Protein AF-A0A139X4J9-F1 (afdb_monomer)

Solvent-accessible surface area (backbone atoms only — not comparable to full-atom values): 7181 Å² total; per-residue (Å²): 134,87,80,80,81,75,85,84,56,58,70,66,58,45,60,77,66,59,72,78,91,77,79,82,84,78,89,85,79,81,84,83,79,87,80,86,81,87,82,88,78,92,71,95,49,81,68,64,82,67,61,68,74,83,74,73,82,82,82,84,84,88,78,92,67,58,71,69,55,48,50,52,48,51,51,50,21,64,75,69,76,46,56,60,69,59,55,52,47,55,53,48,54,55,59,49,63,74,65,81,117

Radius of gyration: 25.33 Å; Cα contacts (8 Å, |Δi|>4): 8; chains: 1; bounding box: 55×42×66 Å

Secondary structure (DSSP, 8-state):
-PPPPPTT-HHHHHHHH----------------------------GGGGG----PPP---------HHHHHHHHHHHHHHT--HHHHHHHHHHHHHHTT--

Structure (mmCIF, N/CA/C/O backbone):
data_AF-A0A139X4J9-F1
#
_entry.id   AF-A0A139X4J9-F1
#
loop_
_atom_site.group_PDB
_atom_site.id
_atom_site.type_symbol
_atom_site.label_atom_id
_atom_site.label_alt_id
_atom_site.label_comp_id
_atom_site.label_asym_id
_atom_site.label_entity_id
_atom_site.label_seq_id
_atom_site.pdbx_PDB_ins_code
_atom_site.Cartn_x
_atom_site.Cartn_y
_atom_site.Cartn_z
_atom_site.occupancy
_atom_site.B_iso_or_equiv
_atom_site.auth_seq_id
_atom_site.auth_comp_id
_atom_site.auth_asym_id
_atom_site.auth_atom_id
_atom_site.pdbx_PDB_model_num
ATOM 1 N N . MET A 1 1 ? -41.754 4.009 37.958 1.00 41.56 1 MET A N 1
ATOM 2 C CA . MET A 1 1 ? -40.745 4.884 37.321 1.00 41.56 1 MET A CA 1
ATOM 3 C C . MET A 1 1 ? -39.428 4.711 38.069 1.00 41.56 1 MET A C 1
ATOM 5 O O . MET A 1 1 ? -39.358 5.081 39.234 1.00 41.56 1 MET A O 1
ATOM 9 N N . SER A 1 2 ? -38.434 4.057 37.462 1.00 49.66 2 SER A N 1
ATOM 10 C CA . SER A 1 2 ? -37.147 3.755 38.110 1.00 49.66 2 SER A CA 1
ATOM 11 C C . SER A 1 2 ? -36.320 5.027 38.288 1.00 49.66 2 SER A C 1
ATOM 13 O O . SER A 1 2 ? -36.034 5.726 37.317 1.00 49.66 2 SER A O 1
ATOM 15 N N . LYS A 1 3 ? -35.956 5.341 39.533 1.00 65.19 3 LYS A N 1
ATOM 16 C CA . LYS A 1 3 ? -35.119 6.498 39.867 1.00 65.19 3 LYS A CA 1
ATOM 17 C C . LYS A 1 3 ? -33.692 6.245 39.365 1.00 65.19 3 LYS A C 1
ATOM 19 O O . LYS A 1 3 ? -33.127 5.183 39.621 1.00 65.19 3 LYS A O 1
ATOM 24 N N . ARG A 1 4 ? -33.127 7.202 38.623 1.00 70.44 4 ARG A N 1
ATOM 25 C CA . ARG A 1 4 ? -31.724 7.173 38.179 1.00 70.44 4 ARG A CA 1
ATOM 26 C C . ARG A 1 4 ? -30.809 7.289 39.401 1.00 70.44 4 ARG A C 1
ATOM 28 O O . ARG A 1 4 ? -31.089 8.087 40.291 1.00 70.44 4 ARG A O 1
ATOM 35 N N . LYS A 1 5 ? -29.746 6.483 39.447 1.00 67.88 5 LYS A N 1
ATOM 36 C CA . LYS A 1 5 ? -28.743 6.534 40.520 1.00 67.88 5 LYS A CA 1
ATOM 37 C C . LYS A 1 5 ? -27.940 7.849 40.416 1.00 67.88 5 LYS A C 1
ATOM 39 O O . LYS A 1 5 ? -27.607 8.228 39.292 1.00 67.88 5 LYS A O 1
ATOM 44 N N . PRO A 1 6 ? -27.659 8.545 41.534 1.00 67.06 6 PRO A N 1
ATOM 45 C CA . PRO A 1 6 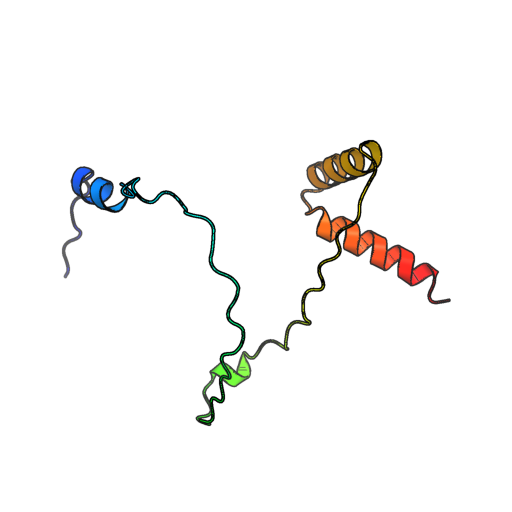? -26.854 9.767 41.541 1.00 67.06 6 PRO A CA 1
ATOM 46 C C . PRO A 1 6 ? -25.379 9.473 41.221 1.00 67.06 6 PRO A C 1
ATOM 48 O O . PRO A 1 6 ? -24.871 8.396 41.536 1.00 67.06 6 PRO A O 1
ATOM 51 N N . LEU A 1 7 ? -24.720 10.439 40.572 1.00 61.44 7 LEU A N 1
ATOM 52 C CA . LEU A 1 7 ? -23.382 10.326 39.972 1.00 61.44 7 LEU A CA 1
ATOM 53 C C . LEU A 1 7 ? -22.211 10.357 40.981 1.00 61.44 7 LEU A C 1
ATOM 55 O O . LEU A 1 7 ? -21.066 10.237 40.562 1.00 61.44 7 LEU A O 1
ATOM 59 N N . ASP A 1 8 ? -22.470 10.500 42.283 1.00 59.94 8 ASP A N 1
ATOM 60 C CA . ASP A 1 8 ? -21.423 10.745 43.293 1.00 59.94 8 ASP A CA 1
ATOM 61 C C . ASP A 1 8 ? -20.657 9.491 43.756 1.00 59.94 8 ASP A C 1
ATOM 63 O O . ASP A 1 8 ? -19.718 9.586 44.540 1.00 59.94 8 ASP A O 1
ATOM 67 N N . ASN A 1 9 ? -20.986 8.305 43.238 1.00 60.53 9 ASN A N 1
ATOM 68 C CA . ASN A 1 9 ? -20.306 7.054 43.594 1.00 60.53 9 ASN A CA 1
ATOM 69 C C . ASN A 1 9 ? -19.170 6.734 42.605 1.00 60.53 9 ASN A C 1
ATOM 71 O O . ASN A 1 9 ? -19.189 5.704 41.931 1.00 60.53 9 ASN A O 1
ATOM 75 N N . ASN A 1 10 ? -18.176 7.622 42.496 1.00 60.47 10 ASN A N 1
ATOM 76 C CA . ASN A 1 10 ? -16.962 7.344 41.710 1.00 60.47 10 ASN A CA 1
ATOM 77 C C . ASN A 1 10 ? -16.131 6.195 42.309 1.00 60.47 10 ASN A C 1
ATOM 79 O O . ASN A 1 10 ? -15.385 5.537 41.593 1.00 60.47 10 ASN A O 1
ATOM 83 N N . GLU A 1 11 ? -16.283 5.920 43.606 1.00 63.09 11 GLU A N 1
ATOM 84 C CA . GLU A 1 11 ? -15.525 4.885 44.311 1.00 63.09 11 GLU A CA 1
ATOM 85 C C . GLU A 1 11 ? -16.019 3.461 43.999 1.00 63.09 11 GLU A C 1
ATOM 87 O O . GLU A 1 11 ? -15.215 2.536 43.921 1.00 63.09 11 GLU A O 1
ATOM 92 N N . ASP A 1 12 ? -17.319 3.275 43.741 1.00 64.25 12 ASP A N 1
ATOM 93 C CA . ASP A 1 12 ? -17.867 1.974 43.324 1.00 64.25 12 ASP A CA 1
ATOM 94 C C . ASP A 1 12 ? -17.622 1.692 41.835 1.00 64.25 12 ASP A C 1
ATOM 96 O O . ASP A 1 12 ? -17.338 0.555 41.473 1.00 64.25 12 ASP A O 1
ATOM 100 N N . LEU A 1 13 ? -17.627 2.724 40.979 1.00 61.75 13 LEU A N 1
ATOM 101 C CA . LEU A 1 13 ? -17.197 2.600 39.576 1.00 61.75 13 LEU A CA 1
ATOM 102 C C . LEU A 1 13 ? -15.696 2.302 39.454 1.00 61.75 13 LEU A C 1
ATOM 104 O O . LEU A 1 13 ? -15.284 1.575 38.551 1.00 61.75 13 LEU A O 1
ATOM 108 N N . ALA A 1 14 ? -14.875 2.84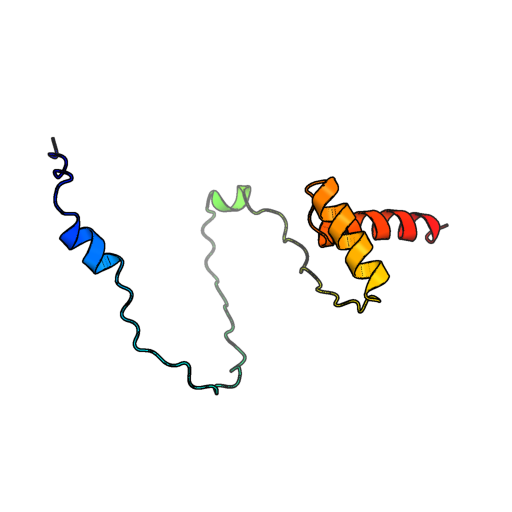8 40.356 1.00 65.94 14 ALA A N 1
ATOM 109 C CA . ALA A 1 14 ? -13.437 2.602 40.358 1.00 65.94 14 ALA A CA 1
ATOM 110 C C . ALA A 1 14 ? -13.102 1.142 40.700 1.00 65.94 14 ALA A C 1
ATOM 112 O O . ALA A 1 14 ? -12.181 0.585 40.109 1.00 65.94 14 ALA A O 1
ATOM 113 N N . LYS A 1 15 ? -13.869 0.491 41.585 1.00 64.44 15 LYS A N 1
ATOM 114 C CA . LYS A 1 15 ? -13.657 -0.924 41.947 1.00 64.44 15 LYS A CA 1
ATOM 115 C C . LYS A 1 15 ? -13.882 -1.880 40.772 1.00 64.44 15 LYS A C 1
ATOM 117 O O . LYS A 1 15 ? -13.170 -2.871 40.676 1.00 64.44 15 LYS A O 1
ATOM 122 N N . ASP A 1 16 ? -14.787 -1.547 39.849 1.00 62.31 16 ASP A N 1
ATOM 123 C CA . ASP A 1 16 ? -15.005 -2.325 38.619 1.00 62.31 16 ASP A CA 1
ATOM 124 C C . ASP A 1 16 ? -13.906 -2.095 37.557 1.00 62.31 16 ASP A C 1
ATOM 126 O O . ASP A 1 16 ? -13.725 -2.921 36.662 1.00 62.31 16 ASP A O 1
ATOM 130 N N . PHE A 1 17 ? -13.164 -0.981 37.637 1.00 62.03 17 PHE A N 1
ATOM 131 C CA . PHE A 1 17 ? -12.092 -0.624 36.693 1.00 62.03 17 PHE A CA 1
ATOM 132 C C . PHE A 1 17 ? -10.680 -0.981 37.177 1.00 62.03 17 PHE A C 1
ATOM 134 O O . PHE A 1 17 ? -9.751 -1.026 36.364 1.00 62.03 17 PHE A O 1
ATOM 141 N N . VAL A 1 18 ? -10.495 -1.251 38.472 1.00 59.31 18 VAL A N 1
ATOM 142 C CA . VAL A 1 18 ? -9.236 -1.780 39.009 1.00 59.31 18 VAL A CA 1
ATOM 143 C C . VAL A 1 18 ? -9.157 -3.260 38.641 1.00 59.31 18 VAL A C 1
ATOM 145 O O . VAL A 1 18 ? -9.536 -4.152 39.392 1.00 59.31 18 VAL A O 1
ATOM 148 N N . PHE A 1 19 ? -8.666 -3.509 37.430 1.00 53.66 19 PHE A N 1
ATOM 149 C CA . PHE A 1 19 ? -8.213 -4.819 36.994 1.00 53.66 19 PHE A CA 1
ATOM 150 C C . PHE A 1 19 ? -7.055 -5.236 37.906 1.00 53.66 19 PHE A C 1
ATOM 152 O O . PHE A 1 19 ? -5.950 -4.699 37.807 1.00 53.66 19 PHE A O 1
ATOM 159 N N . GLU A 1 20 ? -7.340 -6.140 38.839 1.00 45.81 20 GLU A N 1
ATOM 160 C CA . GLU A 1 20 ? -6.368 -6.720 39.755 1.00 45.81 20 GLU A CA 1
ATOM 161 C C . GLU A 1 20 ? -5.154 -7.229 38.960 1.00 45.81 20 GLU A C 1
ATOM 163 O O . GLU A 1 20 ? -5.228 -8.154 38.149 1.00 45.81 20 GLU A O 1
ATOM 168 N N . SER A 1 21 ? -4.022 -6.551 39.141 1.00 55.28 21 SER A N 1
ATOM 169 C CA . SER A 1 21 ? -2.762 -6.801 38.452 1.00 55.28 21 SER A CA 1
ATOM 170 C C . SER A 1 21 ? -2.036 -8.004 39.060 1.00 55.28 21 SER A C 1
ATOM 172 O O . SER A 1 21 ? -0.951 -7.863 39.628 1.00 55.28 21 SER A O 1
ATOM 174 N N . SER A 1 22 ? -2.627 -9.195 38.975 1.00 55.12 22 SER A N 1
ATOM 175 C CA . SER A 1 22 ? -2.020 -10.418 39.511 1.00 55.12 22 SER A CA 1
ATOM 176 C C . SER A 1 22 ? -2.275 -11.642 38.634 1.00 55.12 22 SER A C 1
ATOM 178 O O . SER A 1 22 ? -2.754 -12.672 39.090 1.00 55.12 22 SER A O 1
ATOM 180 N N . GLN A 1 23 ? -1.865 -11.584 37.365 1.00 47.19 23 GLN A N 1
ATOM 181 C CA . GLN A 1 23 ? -1.547 -12.807 36.623 1.00 47.19 23 GLN A CA 1
ATOM 182 C C . GLN A 1 23 ? -0.383 -12.567 35.662 1.00 47.19 23 GLN A C 1
ATOM 184 O O . GLN A 1 23 ? -0.518 -11.997 34.581 1.00 47.19 23 GLN A O 1
ATOM 189 N N . SER A 1 24 ? 0.794 -13.010 36.095 1.00 48.09 24 SER A N 1
ATOM 190 C CA . SER A 1 24 ? 1.954 -13.235 35.243 1.00 48.09 24 SER A CA 1
ATOM 191 C C . SER A 1 24 ? 1.616 -14.295 34.181 1.00 48.09 24 SER A C 1
ATOM 193 O O . SER A 1 24 ? 1.117 -15.369 34.528 1.00 48.09 24 SER A O 1
ATOM 195 N N . PRO A 1 25 ? 1.881 -14.060 32.883 1.00 46.97 25 PRO A N 1
ATOM 196 C CA . PRO A 1 25 ? 1.731 -15.110 31.889 1.00 46.97 25 PRO A CA 1
ATOM 197 C C . PRO A 1 25 ? 2.923 -16.068 31.994 1.00 46.97 25 PRO A C 1
ATOM 199 O O . PRO A 1 25 ? 4.053 -15.730 31.647 1.00 46.97 25 PRO A O 1
ATOM 202 N N . THR A 1 26 ? 2.666 -17.283 32.474 1.00 49.25 26 THR A N 1
ATOM 203 C CA . THR A 1 26 ? 3.558 -18.429 32.260 1.00 49.25 26 THR A CA 1
ATOM 204 C C . THR A 1 26 ? 3.426 -18.884 30.800 1.00 49.25 26 THR A C 1
ATOM 206 O O . THR A 1 26 ? 2.302 -19.081 30.327 1.00 49.25 26 THR A O 1
ATOM 209 N N . PRO A 1 27 ? 4.532 -19.040 30.049 1.00 53.22 27 PRO A N 1
ATOM 210 C CA . PRO A 1 27 ? 4.488 -19.606 28.714 1.00 53.22 27 PRO A CA 1
ATOM 211 C C . PRO A 1 27 ? 4.495 -21.128 28.853 1.00 53.22 27 PRO A C 1
ATOM 213 O O . PRO A 1 27 ? 5.405 -21.677 29.452 1.00 53.22 27 PRO A O 1
ATOM 216 N N . ASP A 1 28 ? 3.445 -21.786 28.369 1.00 50.28 28 ASP A N 1
ATOM 217 C CA . ASP A 1 28 ? 3.487 -23.099 27.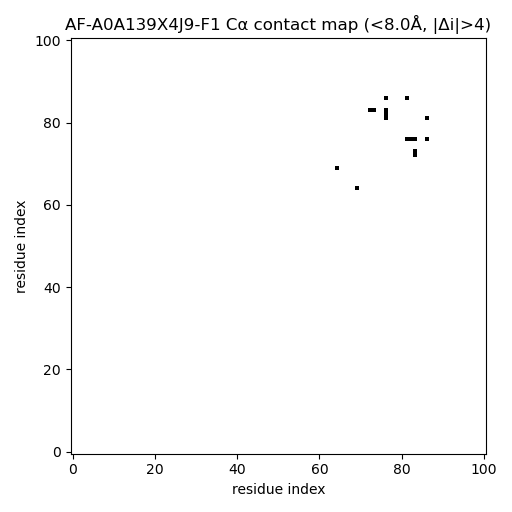710 1.00 50.28 28 ASP A CA 1
ATOM 218 C C . ASP A 1 28 ? 2.116 -23.765 27.781 1.00 50.28 28 ASP A C 1
ATOM 220 O O . ASP A 1 28 ? 1.707 -24.306 28.808 1.00 50.28 28 ASP A O 1
ATOM 224 N N . LYS A 1 29 ? 1.415 -23.798 26.644 1.00 49.03 29 LYS A N 1
ATOM 225 C CA . LYS A 1 29 ? 0.469 -24.873 26.327 1.00 49.03 29 LYS A CA 1
ATOM 226 C C . LYS A 1 29 ? 0.266 -24.949 24.815 1.00 49.03 29 LYS A C 1
ATOM 228 O O . LYS A 1 29 ? -0.373 -24.103 24.199 1.00 49.03 29 LYS A O 1
ATOM 233 N N . LYS A 1 30 ? 0.857 -26.001 24.244 1.00 47.38 30 LYS A N 1
ATOM 234 C CA . LYS A 1 30 ? 0.718 -26.489 22.863 1.00 47.38 30 LYS A CA 1
ATOM 235 C C . LYS A 1 30 ? -0.748 -26.466 22.388 1.00 47.38 30 LYS A C 1
ATOM 237 O O . LYS A 1 30 ? -1.633 -26.801 23.180 1.00 47.38 30 LYS A O 1
ATOM 242 N N . PRO A 1 31 ? -1.028 -26.177 21.103 1.00 46.22 31 PRO A N 1
ATOM 243 C CA . PRO A 1 31 ? -2.394 -26.171 20.600 1.00 46.22 31 PRO A CA 1
ATOM 244 C C . PRO A 1 31 ? -2.918 -27.610 20.487 1.00 46.22 31 PRO A C 1
ATOM 246 O O . PRO A 1 31 ? -2.465 -28.392 19.650 1.00 46.22 31 PRO A O 1
ATOM 249 N N . LYS A 1 32 ? -3.897 -27.966 21.328 1.00 43.06 32 LYS A N 1
ATOM 250 C CA . LYS A 1 32 ? -4.770 -29.121 21.085 1.00 43.06 32 LYS A CA 1
ATOM 251 C C . LYS A 1 32 ? -5.698 -28.765 19.929 1.00 43.06 32 LYS A C 1
ATOM 253 O O . LYS A 1 32 ? -6.588 -27.931 20.058 1.00 43.06 32 LYS A O 1
ATOM 258 N N . SER A 1 33 ? -5.444 -29.393 18.793 1.00 47.97 33 SER A N 1
ATOM 259 C CA . SER A 1 33 ? -6.339 -29.424 17.650 1.00 47.97 33 SER A CA 1
ATOM 260 C C . SER A 1 33 ? -7.576 -30.282 17.945 1.00 47.97 33 SER A C 1
ATOM 262 O O . SER A 1 33 ? -7.504 -31.250 18.703 1.00 47.97 33 SER A O 1
ATOM 264 N N . LYS A 1 34 ? -8.663 -29.947 17.235 1.00 52.31 34 LYS A N 1
ATOM 265 C CA . LYS A 1 34 ? -9.926 -30.687 17.037 1.00 52.31 34 LYS A CA 1
ATOM 266 C C . LYS A 1 34 ? -11.031 -30.453 18.074 1.00 52.31 34 LYS A C 1
ATOM 268 O O . LYS A 1 34 ? -11.140 -31.176 19.056 1.00 52.31 34 LYS A O 1
ATOM 273 N N . THR A 1 35 ? -11.959 -29.570 17.706 1.00 39.53 35 THR A N 1
ATOM 274 C CA . THR A 1 35 ? -13.373 -29.743 18.059 1.00 39.53 35 THR A CA 1
ATOM 275 C C . THR A 1 35 ? -14.212 -29.635 16.790 1.00 39.53 35 THR A C 1
ATOM 277 O O . THR A 1 35 ? -14.380 -28.559 16.221 1.00 39.53 35 THR A O 1
ATOM 280 N N . THR A 1 36 ? -14.688 -30.791 16.335 1.00 50.12 36 THR A N 1
ATOM 281 C CA . THR A 1 36 ? -15.795 -30.971 15.393 1.00 50.12 36 THR A CA 1
ATOM 282 C C . THR A 1 36 ? -17.036 -30.272 15.943 1.00 50.12 36 THR A C 1
ATOM 284 O O . THR A 1 36 ? -17.410 -30.520 17.086 1.00 50.12 36 THR A O 1
ATOM 287 N N . ILE A 1 37 ? -17.687 -29.426 15.144 1.00 48.44 37 ILE A N 1
ATOM 288 C CA . ILE A 1 37 ? -19.031 -28.920 15.448 1.00 48.44 37 ILE A CA 1
ATOM 289 C C . ILE A 1 37 ? -19.956 -29.417 14.338 1.00 48.44 37 ILE A C 1
ATOM 291 O O . ILE A 1 37 ? -20.102 -28.780 13.298 1.00 48.44 37 ILE A O 1
ATOM 295 N N . GLU A 1 38 ? -20.566 -30.581 14.553 1.00 52.47 38 GLU A N 1
ATOM 296 C CA . GLU A 1 38 ? -21.803 -30.940 13.864 1.00 52.47 38 GLU A CA 1
ATOM 297 C C . GLU A 1 38 ? -22.959 -30.246 14.590 1.00 52.47 38 GLU A C 1
ATOM 299 O O . GLU A 1 38 ? 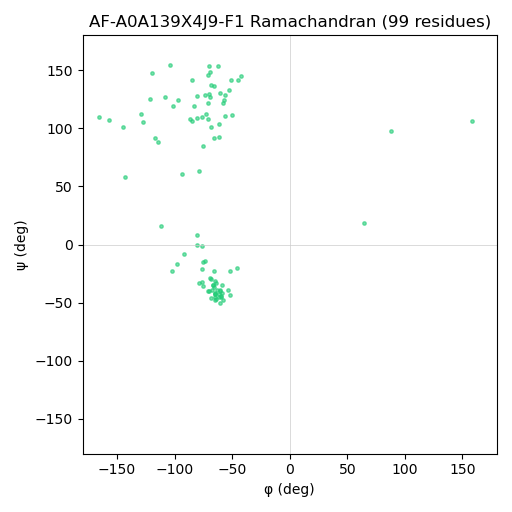-23.328 -30.633 15.695 1.00 52.47 38 GLU A O 1
ATOM 304 N N . SER A 1 39 ? -23.548 -29.227 13.965 1.00 46.12 39 SER A N 1
ATOM 305 C CA . SER A 1 39 ? -24.809 -28.637 14.424 1.00 46.12 39 SER A CA 1
ATOM 306 C C . SER A 1 39 ? -25.889 -28.901 13.387 1.00 46.12 39 SER A C 1
ATOM 308 O O . SER A 1 39 ? -26.130 -28.115 12.471 1.00 46.12 39 SER A O 1
ATOM 310 N N . LYS A 1 40 ? -26.550 -30.047 13.544 1.00 57.03 40 LYS A N 1
ATOM 311 C CA . LYS A 1 40 ? -27.825 -30.359 12.905 1.00 57.03 40 LYS A CA 1
ATOM 312 C C . LYS A 1 40 ? -28.917 -29.801 13.814 1.00 57.03 40 LYS A C 1
ATOM 314 O O . LYS A 1 40 ? -29.119 -30.342 14.888 1.00 57.03 40 LYS A O 1
ATOM 319 N N . ASN A 1 41 ? -29.574 -28.716 13.403 1.00 49.91 41 ASN A N 1
ATOM 320 C CA . ASN A 1 41 ? -30.976 -28.423 13.719 1.00 49.91 41 ASN A CA 1
ATOM 321 C C . ASN A 1 41 ? -31.480 -27.309 12.793 1.00 49.91 41 ASN A C 1
ATOM 32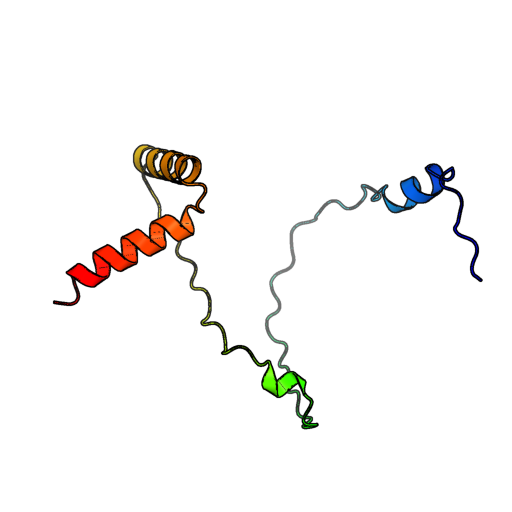3 O O . ASN A 1 41 ? -31.059 -26.158 12.869 1.00 49.91 41 ASN A O 1
ATOM 327 N N . LYS A 1 42 ? -32.363 -27.697 11.867 1.00 57.62 42 LYS A N 1
ATOM 328 C CA . LYS A 1 42 ? -33.062 -26.805 10.942 1.00 57.62 42 LYS A CA 1
ATOM 329 C C . LYS A 1 42 ? -34.299 -26.248 11.644 1.00 57.62 42 LYS A C 1
ATOM 331 O O . LYS A 1 42 ? -35.298 -26.945 11.767 1.00 57.62 42 LYS A O 1
ATOM 336 N N . THR A 1 43 ? -34.250 -24.981 12.026 1.00 53.38 43 THR A N 1
ATOM 337 C CA . THR A 1 43 ? -35.444 -24.140 12.171 1.00 53.38 43 THR A CA 1
ATOM 338 C C . THR A 1 43 ? -35.155 -22.863 11.397 1.00 53.38 43 THR A C 1
ATOM 340 O O . THR A 1 43 ? -34.224 -22.138 11.750 1.00 53.38 43 THR A O 1
ATOM 343 N N . GLY A 1 44 ? -35.876 -22.644 10.293 1.00 59.91 44 GLY A N 1
ATOM 344 C CA . GLY A 1 44 ? -35.677 -21.515 9.382 1.00 59.91 44 GLY A CA 1
ATOM 345 C C . GLY A 1 44 ? -35.912 -20.188 10.095 1.00 59.91 44 GLY A C 1
ATOM 346 O O . GLY A 1 44 ? -37.040 -19.716 10.199 1.00 59.91 44 GLY A O 1
ATOM 347 N N . SER A 1 45 ? -34.835 -19.617 10.625 1.00 66.81 45 SER A N 1
ATOM 348 C CA . SER A 1 45 ? -34.814 -18.305 11.260 1.00 66.81 45 SER A CA 1
ATOM 349 C C . SER A 1 45 ? -34.627 -17.233 10.186 1.00 66.81 45 SER A C 1
ATOM 351 O O . SER A 1 45 ? -33.815 -17.414 9.278 1.00 66.81 45 SER A O 1
ATOM 353 N N . MET A 1 46 ? -35.301 -16.079 10.314 1.00 63.66 46 MET A N 1
ATOM 354 C CA . MET A 1 46 ? -35.086 -14.865 9.493 1.00 63.66 46 MET A CA 1
ATOM 355 C C . MET A 1 46 ? -33.599 -14.491 9.314 1.00 63.66 46 MET A C 1
ATOM 357 O O . MET A 1 46 ? -33.248 -13.802 8.359 1.00 63.66 46 MET A O 1
ATOM 361 N N . SER A 1 47 ? -32.724 -14.989 10.192 1.00 63.19 47 SER A N 1
ATOM 362 C CA . SER A 1 47 ? -31.262 -14.965 10.091 1.00 63.19 47 SER A CA 1
ATOM 363 C C . SER A 1 47 ? -30.703 -15.513 8.769 1.00 63.19 47 SER A C 1
ATOM 365 O O . SER A 1 47 ? -29.586 -15.165 8.399 1.00 63.19 47 SER A O 1
ATOM 367 N N . GLU A 1 48 ? -31.446 -16.349 8.036 1.00 61.66 48 GLU A N 1
ATOM 368 C CA . GLU A 1 48 ? -31.027 -16.865 6.727 1.00 61.66 48 GLU A CA 1
ATOM 369 C C . GLU A 1 48 ? -30.999 -15.812 5.623 1.00 61.66 48 GLU A C 1
ATOM 371 O O . GLU A 1 48 ? -30.154 -15.893 4.735 1.00 61.66 48 GLU A O 1
ATOM 376 N N . LYS A 1 49 ? -31.849 -14.784 5.713 1.00 65.62 49 LYS A N 1
ATOM 377 C CA . LYS A 1 49 ? -31.915 -13.707 4.713 1.00 65.62 49 LYS A CA 1
ATOM 378 C C . LYS A 1 49 ? -30.757 -12.711 4.821 1.00 65.62 49 LYS A C 1
ATOM 380 O O . LYS A 1 49 ? -30.517 -11.956 3.889 1.00 65.62 49 LYS A O 1
ATOM 385 N N . PHE A 1 50 ? -30.031 -12.738 5.939 1.00 67.31 50 PHE A N 1
ATOM 386 C CA . PHE A 1 50 ? -28.859 -11.901 6.200 1.00 67.31 50 PHE A CA 1
ATOM 387 C C . PHE A 1 50 ? -27.558 -12.711 6.242 1.00 67.31 50 PHE A C 1
ATOM 389 O O . PHE A 1 50 ? -26.546 -12.217 6.742 1.00 67.31 50 PHE A O 1
ATOM 396 N N . LYS A 1 51 ? -27.557 -13.954 5.732 1.00 65.69 51 LYS A N 1
ATOM 397 C CA . LYS A 1 51 ? -26.319 -14.712 5.528 1.00 65.69 51 LYS A CA 1
ATOM 398 C C . LYS A 1 51 ? -25.496 -13.996 4.457 1.00 65.69 51 LYS A C 1
ATOM 400 O O . LYS A 1 51 ? -25.673 -14.210 3.263 1.00 65.69 51 LYS A O 1
ATOM 405 N N . VAL A 1 52 ? -24.621 -13.101 4.912 1.00 66.00 52 VAL A N 1
ATOM 406 C CA . VAL A 1 52 ? -23.555 -12.509 4.106 1.00 66.00 52 VAL A CA 1
ATOM 407 C C . VAL A 1 52 ? -22.784 -13.664 3.474 1.00 66.00 52 VAL A C 1
ATOM 409 O O . VAL A 1 52 ? -22.480 -14.641 4.165 1.00 66.00 52 VAL A O 1
ATOM 412 N N . ALA A 1 53 ? -22.518 -13.562 2.169 1.00 67.31 53 ALA A N 1
ATOM 413 C CA . ALA A 1 53 ? -21.735 -14.547 1.432 1.00 67.31 53 ALA A CA 1
ATOM 414 C C . ALA A 1 53 ? -20.475 -14.927 2.232 1.00 67.31 53 ALA A C 1
ATOM 416 O O . ALA A 1 53 ? -19.902 -14.054 2.901 1.00 67.31 53 ALA A O 1
ATOM 417 N N . PRO A 1 54 ? -20.067 -16.209 2.221 1.00 64.19 54 PRO A N 1
ATOM 418 C CA . PRO A 1 54 ? -18.905 -16.652 2.975 1.00 64.19 54 PRO A CA 1
ATOM 419 C C . PRO A 1 54 ? -17.711 -15.807 2.539 1.00 64.19 54 PRO A C 1
ATOM 421 O O . PRO A 1 54 ? -17.275 -15.882 1.395 1.00 64.19 54 PRO A O 1
ATOM 424 N N . LYS A 1 55 ? -17.228 -14.946 3.443 1.00 72.88 55 LYS A N 1
ATOM 425 C CA . LYS A 1 55 ? -16.029 -14.147 3.199 1.00 72.88 55 LYS A CA 1
ATOM 426 C C . LYS A 1 55 ? -14.907 -15.130 2.918 1.00 72.88 55 LYS A C 1
ATOM 428 O O . LYS A 1 55 ? -14.645 -15.997 3.755 1.00 72.88 55 LYS A O 1
ATOM 433 N N . GLU A 1 56 ? -14.289 -14.999 1.752 1.00 75.62 56 GLU A N 1
ATOM 434 C CA . GLU A 1 56 ? -13.136 -15.810 1.398 1.00 75.62 56 GLU A CA 1
ATOM 435 C C . GLU A 1 56 ? -12.094 -15.743 2.522 1.00 75.62 56 GLU A C 1
ATOM 437 O O . GLU A 1 56 ? -11.936 -14.696 3.176 1.00 75.62 56 GLU A O 1
ATOM 442 N N . PRO A 1 57 ? -11.421 -16.866 2.818 1.00 77.25 57 PRO A N 1
ATOM 443 C CA . PRO A 1 57 ? -10.436 -16.900 3.881 1.00 77.25 57 PRO A CA 1
ATOM 444 C C . PRO A 1 57 ? -9.372 -15.837 3.607 1.00 77.25 57 PRO A C 1
ATOM 446 O O . PRO A 1 57 ? -8.749 -15.810 2.551 1.00 77.25 57 PRO A O 1
ATOM 449 N N . THR A 1 58 ? -9.161 -14.937 4.569 1.00 83.38 58 THR A N 1
ATOM 450 C CA . THR A 1 58 ? -8.140 -13.897 4.435 1.00 83.38 58 THR A CA 1
ATOM 451 C C . THR A 1 58 ? -6.756 -14.540 4.471 1.00 83.38 58 THR A C 1
ATOM 453 O O . THR A 1 58 ? -6.251 -14.865 5.549 1.00 83.38 58 THR A O 1
ATOM 456 N N . VAL A 1 59 ? -6.138 -14.706 3.301 1.00 87.69 59 VAL A N 1
ATOM 457 C CA . VAL A 1 59 ? -4.744 -15.146 3.183 1.00 87.69 59 VAL A CA 1
ATOM 458 C C . VAL A 1 59 ? -3.839 -14.022 3.682 1.00 87.69 59 VAL A C 1
ATOM 460 O O . VAL A 1 59 ? -3.964 -12.866 3.273 1.00 87.69 59 VAL A O 1
ATOM 463 N N . ARG A 1 60 ? -2.948 -14.347 4.620 1.00 90.88 60 ARG A N 1
ATOM 464 C CA . ARG A 1 60 ? -1.982 -13.399 5.181 1.00 90.88 60 ARG A CA 1
ATOM 465 C C . ARG A 1 60 ? -0.630 -13.648 4.531 1.00 90.88 60 ARG A C 1
ATOM 467 O O . ARG A 1 60 ? -0.078 -14.730 4.685 1.00 90.88 60 ARG A O 1
ATOM 474 N N . LEU A 1 61 ? -0.114 -12.635 3.842 1.00 90.50 61 LEU A N 1
ATOM 475 C CA . LEU A 1 61 ? 1.218 -12.638 3.253 1.00 90.50 61 LEU A CA 1
ATOM 476 C C . LEU A 1 61 ? 2.115 -11.684 4.044 1.00 90.50 61 LEU A C 1
ATOM 478 O O . LEU A 1 61 ? 1.764 -10.520 4.246 1.00 90.50 61 LEU A O 1
ATOM 482 N N . THR A 1 62 ? 3.264 -12.177 4.492 1.00 93.44 62 THR A N 1
ATOM 483 C CA . THR A 1 62 ? 4.342 -11.351 5.042 1.00 93.44 62 THR A CA 1
ATOM 484 C C . THR A 1 62 ? 5.361 -11.104 3.944 1.00 93.44 62 THR A C 1
ATOM 486 O O . THR A 1 62 ? 5.857 -12.056 3.348 1.00 93.44 62 THR A O 1
ATOM 489 N N . VAL A 1 63 ? 5.651 -9.835 3.671 1.00 92.25 63 VAL A N 1
ATOM 490 C CA . VAL A 1 63 ? 6.637 -9.427 2.668 1.00 92.25 63 VAL A CA 1
ATOM 491 C C . VAL A 1 63 ? 7.696 -8.595 3.364 1.00 92.25 63 VAL A C 1
ATOM 493 O O . VAL A 1 63 ? 7.369 -7.594 4.009 1.00 92.25 63 VAL A O 1
ATOM 496 N N . ASP A 1 64 ? 8.949 -9.001 3.212 1.00 95.25 64 ASP A N 1
ATOM 497 C CA . ASP A 1 64 ? 10.079 -8.231 3.704 1.00 95.25 64 ASP A CA 1
ATOM 498 C C . ASP A 1 64 ? 10.395 -7.106 2.723 1.00 95.25 64 ASP A C 1
ATOM 500 O O . ASP A 1 64 ? 10.537 -7.308 1.516 1.00 95.25 64 ASP A O 1
ATOM 504 N N . LEU A 1 65 ? 10.480 -5.891 3.254 1.00 94.06 65 LEU A N 1
ATOM 505 C CA . LEU A 1 65 ? 10.787 -4.688 2.495 1.00 94.06 65 LEU A CA 1
ATOM 506 C C . LEU A 1 65 ? 12.061 -4.067 3.045 1.00 94.06 65 LEU 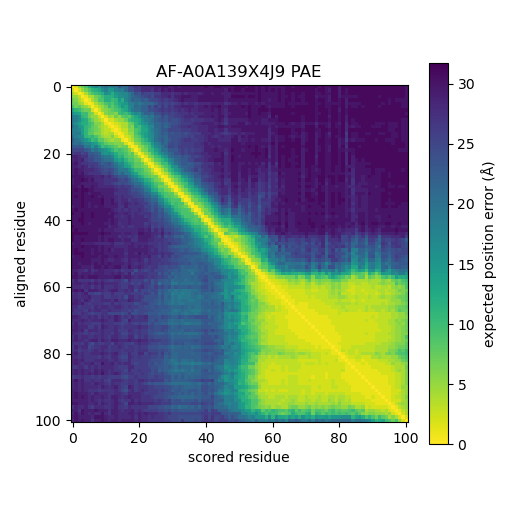A C 1
ATOM 508 O O . LEU A 1 65 ? 12.305 -4.081 4.252 1.00 94.06 65 LEU A O 1
ATOM 512 N N . THR A 1 66 ? 12.838 -3.439 2.167 1.00 97.94 66 THR A N 1
ATOM 513 C CA . THR A 1 66 ? 13.957 -2.608 2.620 1.00 97.94 66 THR A CA 1
ATOM 514 C C . THR A 1 66 ? 13.437 -1.432 3.454 1.00 97.94 66 THR A C 1
ATOM 516 O O . THR A 1 66 ? 12.313 -0.956 3.255 1.00 97.94 66 THR A O 1
ATOM 519 N N . GLU A 1 67 ? 14.261 -0.907 4.366 1.00 96.88 67 GLU A N 1
ATOM 520 C CA . GLU A 1 67 ? 13.874 0.214 5.236 1.00 96.88 67 GLU A CA 1
ATOM 521 C C . GLU A 1 67 ? 13.351 1.414 4.429 1.00 96.88 67 GLU A C 1
ATOM 523 O O . GLU A 1 67 ? 12.344 2.035 4.780 1.00 96.88 67 GLU A O 1
ATOM 528 N N . THR A 1 68 ? 13.979 1.694 3.283 1.00 97.56 68 THR A N 1
ATOM 529 C CA . THR A 1 68 ? 13.584 2.798 2.400 1.00 97.56 68 THR A CA 1
ATOM 530 C C . THR A 1 68 ? 12.187 2.600 1.802 1.00 97.56 68 THR A C 1
ATOM 532 O O . THR A 1 68 ? 11.390 3.542 1.791 1.00 97.56 68 THR A O 1
ATOM 535 N N . GLN A 1 69 ? 11.847 1.387 1.355 1.00 95.75 69 GLN A N 1
ATOM 536 C CA . GLN A 1 69 ? 10.525 1.047 0.819 1.00 95.75 69 GLN A CA 1
ATOM 537 C C . GLN A 1 69 ? 9.457 1.085 1.915 1.00 95.75 69 GLN A C 1
ATOM 539 O O . GLN A 1 69 ? 8.408 1.709 1.735 1.00 95.75 69 GLN A O 1
ATOM 544 N N . HIS A 1 70 ? 9.745 0.497 3.079 1.00 96.12 70 HIS A N 1
ATOM 545 C CA . HIS A 1 70 ? 8.834 0.520 4.221 1.00 96.12 70 HIS A CA 1
ATOM 546 C C . HIS A 1 70 ? 8.553 1.955 4.703 1.00 96.12 70 HIS A C 1
ATOM 548 O O . HIS A 1 70 ? 7.404 2.306 5.007 1.00 96.12 70 HIS A O 1
ATOM 554 N N . ARG A 1 71 ? 9.578 2.817 4.730 1.00 97.25 71 ARG A N 1
ATOM 555 C CA . ARG A 1 71 ? 9.435 4.237 5.076 1.00 97.25 71 ARG A CA 1
ATOM 556 C C . ARG A 1 71 ? 8.560 4.974 4.064 1.00 97.25 71 ARG A C 1
ATOM 558 O O . ARG A 1 71 ? 7.636 5.673 4.478 1.00 97.25 71 ARG A O 1
ATOM 565 N N . LYS A 1 72 ? 8.786 4.781 2.759 1.00 96.00 72 LYS A N 1
ATOM 566 C CA . LYS A 1 72 ? 7.950 5.374 1.695 1.00 96.00 72 LYS A CA 1
ATOM 567 C C . LYS A 1 72 ? 6.483 4.960 1.830 1.00 96.00 72 LYS A C 1
ATOM 569 O O . LYS A 1 72 ? 5.612 5.827 1.841 1.00 96.00 72 LYS A O 1
ATOM 574 N N . LEU A 1 73 ? 6.217 3.665 2.016 1.00 95.50 73 LEU A N 1
ATOM 575 C CA . LEU A 1 73 ? 4.866 3.143 2.251 1.00 95.50 73 LEU A CA 1
ATOM 576 C C . LEU A 1 73 ? 4.227 3.722 3.516 1.00 95.50 73 LEU A C 1
ATOM 578 O O . LEU A 1 73 ? 3.042 4.042 3.515 1.00 95.50 73 LEU A O 1
ATOM 582 N N . SER A 1 74 ? 5.001 3.892 4.591 1.00 96.00 74 SER A N 1
ATOM 583 C CA . SER A 1 74 ? 4.496 4.491 5.834 1.00 96.00 74 SER A CA 1
ATOM 584 C C . SER A 1 74 ? 4.096 5.951 5.646 1.00 96.00 74 SER A C 1
ATOM 586 O O . SER A 1 74 ? 3.033 6.354 6.112 1.00 96.00 74 SER A O 1
ATOM 588 N N . ILE A 1 75 ? 4.910 6.728 4.929 1.00 96.88 75 ILE A N 1
ATOM 589 C CA . ILE A 1 75 ? 4.608 8.129 4.620 1.00 96.88 75 ILE A CA 1
ATOM 590 C C . ILE A 1 75 ? 3.369 8.219 3.717 1.00 96.88 75 ILE A C 1
ATOM 592 O O . ILE A 1 75 ? 2.479 9.019 3.991 1.00 96.88 75 ILE A O 1
ATOM 596 N N . LEU A 1 76 ? 3.268 7.384 2.678 1.00 95.31 76 LEU A N 1
ATOM 597 C CA . LEU A 1 76 ? 2.096 7.334 1.792 1.00 95.31 76 LEU A CA 1
ATOM 598 C C . LEU A 1 76 ? 0.806 6.988 2.545 1.00 95.31 76 LEU A C 1
ATOM 600 O O . LEU A 1 76 ? -0.213 7.650 2.353 1.00 95.31 76 LEU A O 1
ATOM 604 N N . ALA A 1 77 ? 0.864 5.997 3.435 1.00 96.12 77 ALA A N 1
ATOM 605 C CA . ALA A 1 77 ? -0.261 5.623 4.285 1.00 96.12 77 ALA A CA 1
ATOM 606 C C . ALA A 1 77 ? -0.723 6.787 5.171 1.00 96.12 77 ALA A C 1
ATOM 608 O O . ALA A 1 77 ? -1.916 7.083 5.221 1.00 96.12 77 ALA A O 1
ATOM 609 N N . ALA A 1 78 ? 0.221 7.494 5.800 1.00 96.62 78 ALA A N 1
ATOM 610 C CA . ALA A 1 78 ? -0.081 8.657 6.629 1.00 96.62 78 ALA A CA 1
ATOM 611 C C . ALA A 1 78 ? -0.685 9.817 5.819 1.00 96.62 78 ALA A C 1
ATOM 613 O O . ALA A 1 78 ? -1.648 10.433 6.267 1.00 96.62 78 ALA A O 1
ATOM 614 N N . LYS A 1 79 ? -0.165 10.093 4.615 1.00 96.12 79 LYS A N 1
ATOM 615 C CA . LYS A 1 79 ? -0.654 11.184 3.752 1.00 96.12 79 LYS A CA 1
ATOM 616 C C . LYS A 1 79 ? -2.067 10.938 3.226 1.00 96.12 79 LYS A C 1
ATOM 618 O O . LYS A 1 79 ? -2.855 11.873 3.158 1.00 96.12 79 LYS A O 1
ATOM 623 N N . ASN A 1 80 ? -2.383 9.695 2.868 1.00 94.00 80 ASN A N 1
ATOM 624 C CA . ASN A 1 80 ? -3.674 9.349 2.269 1.00 94.00 80 ASN A CA 1
ATOM 625 C C . ASN A 1 80 ? -4.725 8.918 3.307 1.00 94.00 80 ASN A C 1
ATOM 627 O O . ASN A 1 80 ? -5.874 8.690 2.938 1.00 94.00 80 ASN A O 1
ATOM 631 N N . GLY A 1 81 ? -4.341 8.746 4.579 1.00 94.44 81 GLY A N 1
ATOM 632 C CA . GLY A 1 81 ? -5.227 8.245 5.636 1.00 94.44 81 GLY A CA 1
ATOM 633 C C . GLY A 1 81 ? -5.698 6.799 5.424 1.00 94.44 81 GLY A C 1
ATOM 634 O O . GLY A 1 81 ? -6.699 6.388 6.005 1.00 94.44 81 GLY A O 1
ATOM 635 N N . ARG A 1 82 ? -5.003 6.026 4.578 1.00 94.31 82 ARG A N 1
ATOM 636 C CA . ARG A 1 82 ? -5.349 4.635 4.235 1.00 94.31 82 ARG A CA 1
ATOM 637 C C . ARG A 1 82 ? -4.431 3.649 4.943 1.00 94.31 82 ARG A C 1
ATOM 639 O O . ARG A 1 82 ? -3.283 3.961 5.268 1.00 94.31 82 ARG A O 1
ATOM 646 N N . LYS A 1 83 ? -4.908 2.420 5.153 1.00 94.94 83 LYS A N 1
ATOM 647 C CA . LYS A 1 83 ? -4.080 1.358 5.748 1.00 94.94 83 LYS A CA 1
ATOM 648 C C . LYS A 1 83 ? -3.008 0.910 4.754 1.00 94.94 83 LYS A C 1
ATOM 650 O O . LYS A 1 83 ? -3.272 0.807 3.559 1.00 94.94 83 LYS A O 1
ATOM 655 N N . LYS A 1 84 ? -1.821 0.534 5.250 1.00 93.81 84 LYS A N 1
ATOM 656 C CA . LYS A 1 84 ? -0.735 -0.014 4.409 1.00 93.81 84 LYS A CA 1
ATOM 657 C C . LYS A 1 84 ? -1.213 -1.184 3.542 1.00 93.81 84 LYS A C 1
ATOM 659 O O . LYS A 1 84 ? -0.926 -1.217 2.356 1.00 93.81 84 LYS A O 1
ATOM 664 N N . ALA A 1 85 ? -1.991 -2.099 4.122 1.00 92.88 85 ALA A N 1
ATOM 665 C CA . ALA A 1 85 ? -2.526 -3.258 3.409 1.00 92.88 85 ALA A CA 1
ATOM 666 C C . ALA A 1 85 ? -3.489 -2.883 2.268 1.00 92.88 85 ALA A C 1
ATOM 668 O O . ALA A 1 85 ? -3.514 -3.567 1.256 1.00 92.88 85 ALA A O 1
ATOM 669 N N . GLU A 1 86 ? -4.266 -1.805 2.405 1.00 93.12 86 GLU A N 1
ATOM 670 C CA . GLU A 1 86 ? -5.168 -1.338 1.341 1.00 93.12 86 GLU A CA 1
ATOM 671 C C . GLU A 1 86 ? -4.381 -0.734 0.179 1.00 93.12 86 GLU A C 1
ATOM 673 O O . GLU A 1 86 ? -4.691 -1.002 -0.974 1.00 93.12 86 GLU A O 1
ATOM 678 N N . ILE A 1 87 ? -3.329 0.030 0.483 1.00 94.38 87 ILE A N 1
ATOM 679 C CA . ILE A 1 87 ? -2.424 0.583 -0.533 1.00 94.38 87 ILE A CA 1
ATOM 680 C C . ILE A 1 87 ? -1.734 -0.536 -1.309 1.00 94.38 87 ILE A C 1
ATOM 682 O O . ILE A 1 87 ? -1.688 -0.489 -2.532 1.00 94.38 87 ILE A O 1
ATOM 686 N N . VAL A 1 88 ? -1.239 -1.554 -0.604 1.00 94.06 88 VAL A N 1
ATOM 687 C CA . VAL A 1 88 ? -0.593 -2.711 -1.235 1.00 94.06 88 VAL A CA 1
ATOM 688 C C . VAL A 1 88 ? -1.573 -3.491 -2.113 1.00 94.06 88 VAL A C 1
ATOM 690 O O . VAL A 1 88 ? -1.184 -3.900 -3.195 1.00 94.06 88 VAL A O 1
ATOM 693 N N . ARG A 1 89 ? -2.838 -3.657 -1.701 1.00 93.19 89 ARG A N 1
ATOM 694 C CA . ARG A 1 89 ? -3.858 -4.315 -2.539 1.00 93.19 89 ARG A CA 1
ATOM 695 C C . ARG A 1 89 ? -4.079 -3.582 -3.854 1.00 93.19 89 ARG A C 1
ATOM 697 O O . ARG A 1 89 ? -3.949 -4.204 -4.889 1.00 93.19 89 ARG A O 1
ATOM 704 N N . MET A 1 90 ? -4.295 -2.266 -3.810 1.00 92.94 90 MET A N 1
ATOM 705 C CA . MET A 1 90 ? -4.497 -1.479 -5.034 1.00 92.94 90 MET A CA 1
ATOM 706 C C . MET A 1 90 ? -3.302 -1.575 -5.990 1.00 92.94 90 MET A C 1
ATOM 708 O O . MET A 1 90 ? -3.495 -1.715 -7.188 1.00 92.94 90 MET A O 1
ATOM 712 N N . LEU A 1 91 ? -2.074 -1.527 -5.457 1.00 92.31 91 LEU A N 1
ATOM 713 C CA . LEU A 1 91 ? -0.861 -1.666 -6.270 1.00 92.31 91 LEU A CA 1
ATOM 714 C C . LEU A 1 91 ? -0.727 -3.060 -6.890 1.00 92.31 91 LEU A C 1
ATOM 716 O O . LEU A 1 91 ? -0.237 -3.183 -8.005 1.00 92.31 91 LEU A O 1
ATOM 720 N N . LEU A 1 92 ? -1.125 -4.106 -6.162 1.00 92.94 92 LEU A N 1
ATOM 721 C CA . LEU A 1 92 ? -1.132 -5.466 -6.693 1.00 92.94 92 LEU A CA 1
ATOM 722 C C . LEU A 1 92 ? -2.224 -5.647 -7.747 1.00 92.94 92 LEU A C 1
ATOM 724 O O . LEU A 1 92 ? -1.951 -6.281 -8.753 1.00 92.94 92 LEU A O 1
ATOM 728 N N . ASP A 1 93 ? -3.413 -5.075 -7.550 1.00 93.25 93 ASP A N 1
ATOM 729 C C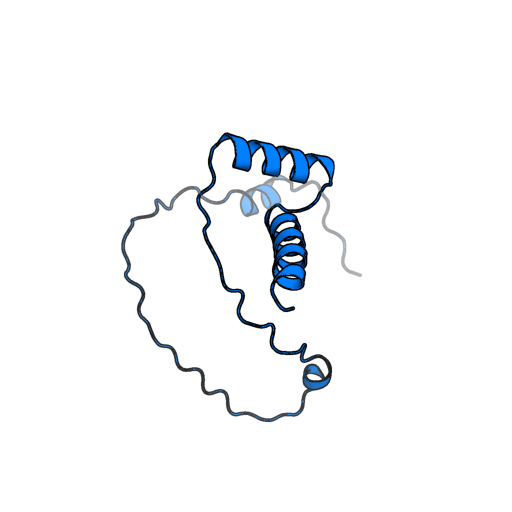A . ASP A 1 93 ? -4.509 -5.152 -8.523 1.00 93.25 93 ASP A CA 1
ATOM 730 C C . ASP A 1 93 ? -4.111 -4.495 -9.859 1.00 93.25 93 ASP A C 1
ATOM 732 O O . ASP A 1 93 ? -4.357 -5.063 -10.917 1.00 93.25 93 ASP A O 1
ATOM 736 N N . GLU A 1 94 ? -3.447 -3.332 -9.811 1.00 92.81 94 GLU A N 1
ATOM 737 C CA . GLU A 1 94 ? -2.915 -2.641 -10.997 1.00 92.81 94 GLU A CA 1
ATOM 738 C C . GLU A 1 94 ? -1.804 -3.457 -11.676 1.00 92.81 94 GLU A C 1
ATOM 740 O O . GLU A 1 94 ? -1.865 -3.704 -12.874 1.00 92.81 94 GLU A O 1
ATOM 745 N N . ALA A 1 95 ? -0.831 -3.957 -10.908 1.00 92.38 95 ALA A N 1
ATOM 746 C CA . ALA A 1 95 ? 0.275 -4.738 -11.462 1.00 92.38 95 ALA A CA 1
ATOM 747 C C . ALA A 1 95 ? -0.153 -6.109 -12.014 1.00 92.38 95 ALA A C 1
ATOM 749 O O . ALA A 1 95 ? 0.503 -6.628 -12.909 1.00 92.38 95 ALA A O 1
ATOM 750 N N . LEU A 1 96 ? -1.206 -6.722 -11.462 1.00 92.31 96 LEU A N 1
ATOM 751 C CA . LEU A 1 96 ? -1.754 -7.983 -11.968 1.00 92.31 96 LEU A CA 1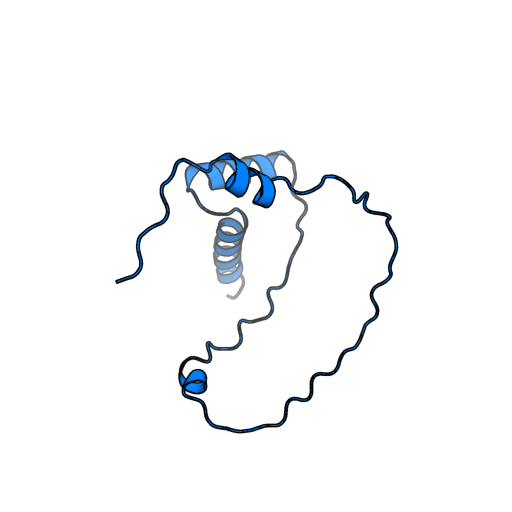
ATOM 752 C C . LEU A 1 96 ? -2.553 -7.770 -13.255 1.00 92.31 96 LEU A C 1
ATOM 754 O O . LEU A 1 96 ? -2.459 -8.602 -14.150 1.00 92.31 96 LEU A O 1
ATOM 758 N N . ALA A 1 97 ? -3.272 -6.649 -13.374 1.00 92.19 97 ALA A N 1
ATOM 759 C CA . ALA A 1 97 ? -3.987 -6.310 -14.602 1.00 92.19 97 ALA A CA 1
ATOM 760 C C . ALA A 1 97 ? -3.047 -6.208 -15.816 1.00 92.19 97 ALA A C 1
ATOM 762 O O . ALA A 1 97 ? -3.431 -6.619 -16.903 1.00 92.19 97 ALA A O 1
ATOM 763 N N . ASP A 1 98 ? -1.814 -5.732 -15.618 1.00 87.69 98 ASP A N 1
ATOM 764 C CA . ASP A 1 98 ? -0.803 -5.613 -16.679 1.00 87.69 98 ASP A CA 1
ATOM 765 C C . ASP A 1 98 ? -0.191 -6.962 -17.128 1.00 87.69 98 ASP A C 1
ATOM 767 O O . ASP A 1 98 ? 0.520 -7.003 -18.131 1.00 87.69 98 ASP A O 1
ATOM 771 N N . ILE A 1 99 ? -0.385 -8.052 -16.372 1.00 85.38 99 ILE A N 1
ATOM 772 C CA . ILE A 1 99 ? 0.261 -9.362 -16.614 1.00 85.38 99 ILE A CA 1
ATOM 773 C C . ILE A 1 99 ? -0.696 -10.368 -17.273 1.00 85.38 99 ILE A C 1
ATOM 775 O O . ILE A 1 99 ? -0.235 -11.325 -17.891 1.00 85.38 99 ILE A O 1
ATOM 779 N N . ASP A 1 100 ? -2.009 -10.175 -17.132 1.00 72.25 100 ASP A N 1
ATOM 780 C CA . ASP A 1 100 ? -3.033 -11.084 -17.664 1.00 72.25 100 ASP A CA 1
ATOM 781 C C . ASP A 1 100 ? -3.337 -10.883 -19.179 1.00 72.25 100 ASP A C 1
ATOM 783 O O . ASP A 1 100 ? -4.249 -11.533 -19.696 1.00 72.25 100 ASP A O 1
ATOM 787 N N . ASP A 1 101 ? -2.561 -10.047 -19.893 1.00 52.69 101 ASP A N 1
ATOM 788 C CA . ASP A 1 101 ? -2.533 -9.884 -21.370 1.00 52.69 101 ASP A CA 1
ATOM 789 C C . ASP A 1 101 ? -1.346 -10.633 -22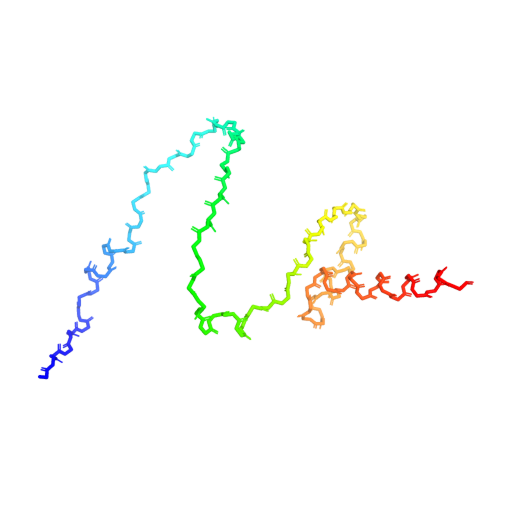.024 1.00 52.69 101 ASP A C 1
ATOM 791 O O . ASP A 1 101 ? -1.547 -11.259 -23.097 1.00 52.69 101 ASP A O 1
#

Sequence (101 aa):
MSKRKPLDNNEDLAKDFVFESSQSPTPDKKPKSKTTIESKNKTGSMSEKFKVAPKEPTVRLTVDLTETQHRKLSILAAKNGRKKAEIVRMLLDEALADIDD

Mean predicted aligned error: 19.95 Å

Foldseek 3Di:
DDDDDDPPPVVVVVVVVPPPPDDDDDDDDDDDDDDDDDDDDDDDDPVVVVPDDPDPPDDDDDDDDDPVVVVVLVVVCVVVVHDSVVVVVVVVVVVVVVVVD

pLDDT: mean 72.73, std 19.0, range [39.53, 97.94]

InterPro domains:
  IPR010985 Ribbon-helix-helix [SSF47598] (51-98)
  IPR013321 Arc-type ribbon-helix-helix [G3DSA:1.10.1220.10] (24-98)

Organism: NCBI:txid128403